Protein AF-A0A520I8Q5-F1 (afdb_monomer_lite)

Secondary structure (DSSP, 8-state):
---HHHHHHHH-S-HHHHHHHHHHHIIIIIIHHHHTS-TTSPPPS-----HHHHHHHHHHHHHHHHHHHHHHHHHHHHHH-

Sequence (81 aa):
RYPAAEKRRITAGTVTDWSRESWQVAHDVVYTSALGGDPCAPSPAKVTLDEATIERIVPVARLEVERGGLRLAKLLDQALG

Radius of gyration: 15.68 Å; chains: 1; bounding box: 41×19×41 Å

Structure (mmCIF, N/CA/C/O backbone):
data_AF-A0A520I8Q5-F1
#
_entry.id   AF-A0A520I8Q5-F1
#
loop_
_atom_site.group_PDB
_atom_site.id
_atom_site.type_symbol
_atom_site.label_atom_id
_atom_site.label_alt_id
_atom_site.label_comp_id
_atom_site.label_asym_id
_atom_site.label_entity_id
_atom_site.label_seq_id
_atom_site.pdbx_PDB_ins_code
_atom_site.Cartn_x
_atom_site.Cartn_y
_atom_site.Cartn_z
_atom_site.occupancy
_atom_site.B_iso_or_equiv
_atom_site.auth_seq_id
_atom_site.auth_comp_id
_atom_site.auth_asym_id
_atom_site.auth_atom_id
_atom_site.pdbx_PDB_model_num
ATOM 1 N N . ARG A 1 1 ? -18.971 5.972 2.220 1.00 78.56 1 ARG A N 1
ATOM 2 C CA . ARG A 1 1 ? -18.709 5.315 3.529 1.00 78.56 1 ARG A CA 1
ATOM 3 C C . ARG A 1 1 ? -18.430 3.844 3.252 1.00 78.56 1 ARG A C 1
ATOM 5 O O . ARG A 1 1 ? -19.228 3.252 2.541 1.00 78.56 1 ARG A O 1
ATOM 12 N N . TYR A 1 2 ? -17.330 3.285 3.758 1.00 87.75 2 TYR A N 1
ATOM 13 C CA . TYR A 1 2 ? -16.972 1.880 3.519 1.00 87.75 2 TYR A CA 1
ATOM 14 C C . TYR A 1 2 ? -17.948 0.915 4.216 1.00 87.75 2 TYR A C 1
ATOM 16 O O . TYR A 1 2 ? -18.365 1.205 5.347 1.00 87.75 2 TYR A O 1
ATOM 24 N N . PRO A 1 3 ? -18.308 -0.223 3.593 1.00 93.94 3 PRO A N 1
ATOM 25 C CA . PRO A 1 3 ? -19.048 -1.296 4.246 1.00 93.94 3 PRO A CA 1
ATOM 26 C C . PRO A 1 3 ? -18.364 -1.759 5.538 1.00 93.94 3 PRO A C 1
ATOM 28 O O . PRO A 1 3 ? -17.140 -1.856 5.621 1.00 93.94 3 PRO A O 1
ATOM 31 N N . ALA A 1 4 ? -19.153 -2.107 6.558 1.00 92.31 4 ALA A N 1
ATOM 32 C CA . ALA A 1 4 ? -18.607 -2.502 7.859 1.00 92.31 4 ALA A CA 1
ATOM 33 C C . ALA A 1 4 ? -17.701 -3.744 7.773 1.00 92.31 4 ALA A C 1
ATOM 35 O O . ALA A 1 4 ? -16.690 -3.821 8.467 1.00 9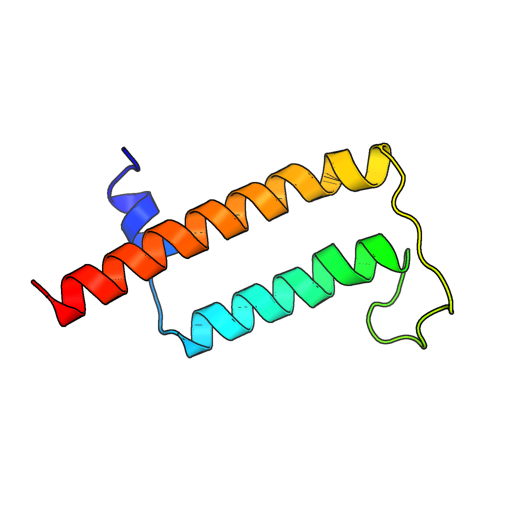2.31 4 ALA A O 1
ATOM 36 N N . ALA A 1 5 ? -18.044 -4.706 6.911 1.00 93.75 5 ALA A N 1
ATOM 37 C CA . ALA A 1 5 ? -17.227 -5.895 6.682 1.00 93.75 5 ALA A CA 1
ATOM 38 C C . ALA A 1 5 ? -15.867 -5.551 6.055 1.00 93.75 5 ALA A C 1
ATOM 40 O O . ALA A 1 5 ? -14.845 -6.081 6.483 1.00 93.75 5 ALA A O 1
ATOM 41 N N . GLU A 1 6 ? -15.846 -4.617 5.105 1.00 93.50 6 GLU A N 1
ATOM 42 C CA . GLU A 1 6 ? -14.622 -4.139 4.467 1.00 93.50 6 GLU A CA 1
ATOM 43 C C . GLU A 1 6 ? -13.729 -3.376 5.445 1.00 93.50 6 GLU A C 1
ATOM 45 O O . GLU A 1 6 ? -12.559 -3.728 5.596 1.00 93.50 6 GLU A O 1
ATOM 50 N N . LYS A 1 7 ? -14.294 -2.428 6.209 1.00 94.31 7 LYS A N 1
ATOM 51 C CA . LYS A 1 7 ? -13.548 -1.716 7.260 1.00 94.31 7 LYS A CA 1
ATOM 52 C C . LYS A 1 7 ? -12.933 -2.701 8.258 1.00 94.31 7 LYS A C 1
ATOM 54 O O . LYS A 1 7 ? -11.761 -2.561 8.606 1.00 94.31 7 LYS A O 1
ATOM 59 N N . ARG A 1 8 ? -13.685 -3.720 8.697 1.00 95.25 8 ARG A N 1
ATOM 60 C CA . ARG A 1 8 ? -13.170 -4.752 9.616 1.00 95.25 8 ARG A CA 1
ATOM 61 C C . ARG A 1 8 ? -12.027 -5.554 9.001 1.00 95.25 8 ARG A C 1
ATOM 63 O O . ARG A 1 8 ? -11.032 -5.769 9.677 1.00 95.25 8 ARG A O 1
ATOM 70 N N . ARG A 1 9 ? -12.146 -5.957 7.734 1.00 96.06 9 ARG A N 1
ATOM 71 C CA . ARG A 1 9 ? -11.100 -6.703 7.022 1.00 96.06 9 ARG A CA 1
ATOM 72 C C . ARG A 1 9 ? -9.814 -5.884 6.891 1.00 96.06 9 ARG A C 1
ATOM 74 O O . ARG A 1 9 ? -8.747 -6.380 7.220 1.00 96.06 9 ARG A O 1
ATOM 81 N N . ILE A 1 10 ? -9.916 -4.633 6.446 1.00 96.56 10 ILE A N 1
ATOM 82 C CA . ILE A 1 10 ? -8.758 -3.758 6.193 1.00 96.56 10 ILE A CA 1
ATOM 83 C C . ILE A 1 10 ? -8.014 -3.390 7.485 1.00 96.56 10 ILE A C 1
ATOM 85 O O . ILE A 1 10 ? -6.784 -3.306 7.506 1.00 96.56 10 ILE A O 1
ATOM 89 N N . THR A 1 11 ? -8.760 -3.171 8.567 1.00 97.38 11 THR A N 1
ATOM 90 C CA . THR A 1 11 ? -8.209 -2.745 9.863 1.00 97.38 11 THR A CA 1
ATOM 91 C C . THR A 1 11 ? -7.891 -3.905 10.813 1.00 97.38 11 THR A C 1
ATOM 93 O O . THR A 1 11 ? -7.459 -3.669 11.947 1.00 97.38 11 THR A O 1
ATOM 96 N N . ALA A 1 12 ? -8.097 -5.154 10.383 1.00 97.00 12 ALA A N 1
ATOM 97 C CA . ALA A 1 12 ? -7.706 -6.342 11.135 1.00 97.00 12 ALA A CA 1
ATOM 98 C C . ALA A 1 12 ? -6.182 -6.405 11.315 1.00 97.00 12 ALA A C 1
ATOM 100 O O . ALA A 1 12 ? -5.434 -5.879 10.495 1.00 97.00 12 ALA A O 1
ATOM 101 N N . GLY A 1 13 ? -5.729 -7.057 12.385 1.00 96.38 13 GLY A N 1
ATOM 102 C CA . GLY A 1 13 ? -4.308 -7.179 12.709 1.00 96.38 13 GLY A CA 1
ATOM 103 C C . GLY A 1 13 ? -3.728 -5.978 13.460 1.00 96.38 13 GLY A C 1
ATOM 104 O O . GLY A 1 13 ? -4.443 -5.084 13.940 1.00 96.38 13 GLY A O 1
ATOM 105 N N . THR A 1 14 ? -2.410 -6.020 13.591 1.00 96.88 14 THR A N 1
ATOM 106 C CA . THR A 1 14 ? -1.558 -5.075 14.313 1.00 96.88 14 THR A CA 1
ATOM 107 C C . THR A 1 14 ? -0.763 -4.198 13.349 1.00 96.88 14 THR A C 1
ATOM 109 O O . THR A 1 14 ? -0.678 -4.483 12.157 1.00 96.88 14 THR A O 1
ATOM 112 N N . VAL A 1 15 ? -0.114 -3.155 13.875 1.00 97.06 15 VAL A N 1
ATOM 113 C CA . VAL A 1 15 ? 0.825 -2.336 13.091 1.00 97.06 15 VAL A CA 1
ATOM 114 C C . VAL A 1 15 ? 1.915 -3.201 12.453 1.00 97.06 15 VAL A C 1
ATOM 116 O O . VAL A 1 15 ? 2.216 -3.008 11.283 1.00 97.06 15 VAL A O 1
ATOM 119 N N . THR A 1 16 ? 2.441 -4.203 13.165 1.00 98.25 16 THR A N 1
ATOM 120 C CA . THR A 1 16 ? 3.446 -5.136 12.631 1.00 98.25 16 THR A CA 1
ATOM 121 C C . THR A 1 16 ? 2.917 -5.944 11.446 1.00 98.25 16 THR A C 1
ATOM 123 O O . THR A 1 16 ? 3.636 -6.132 10.464 1.00 98.25 16 THR A O 1
ATOM 126 N N . ASP A 1 17 ? 1.661 -6.395 11.504 1.00 98.31 17 ASP A N 1
ATOM 127 C CA . ASP A 1 17 ? 1.029 -7.117 10.392 1.00 98.31 17 ASP A CA 1
ATOM 128 C C . ASP A 1 17 ? 0.877 -6.205 9.172 1.00 98.31 17 ASP A C 1
ATOM 130 O O . ASP A 1 17 ? 1.188 -6.599 8.050 1.00 98.31 17 ASP A O 1
ATOM 134 N N . TRP A 1 18 ? 0.467 -4.955 9.397 1.00 98.31 18 TRP A N 1
ATOM 135 C CA . TRP A 1 18 ? 0.336 -3.954 8.339 1.00 98.31 18 TRP A CA 1
ATOM 136 C C . TRP A 1 18 ? 1.685 -3.589 7.727 1.00 98.31 18 TRP A C 1
ATOM 138 O O . TRP A 1 18 ? 1.782 -3.458 6.512 1.00 98.31 18 TRP A O 1
ATOM 148 N N . SER A 1 19 ? 2.740 -3.473 8.537 1.00 97.75 19 SER A N 1
ATOM 149 C CA . SER A 1 19 ? 4.100 -3.247 8.043 1.00 97.75 19 SER A CA 1
ATOM 150 C C . SER A 1 19 ? 4.581 -4.403 7.170 1.00 97.75 19 SER A C 1
ATOM 152 O O . SER A 1 19 ? 5.210 -4.163 6.142 1.00 97.75 19 SER A O 1
ATOM 154 N N . ARG A 1 20 ? 4.263 -5.651 7.540 1.00 98.44 20 ARG A N 1
ATOM 155 C CA . ARG A 1 20 ? 4.584 -6.828 6.722 1.00 98.44 20 ARG A CA 1
ATOM 156 C C . ARG A 1 20 ? 3.819 -6.824 5.401 1.00 98.44 20 ARG A C 1
ATOM 158 O O . ARG A 1 20 ? 4.410 -7.117 4.369 1.00 98.44 20 ARG A O 1
ATOM 165 N N . GLU A 1 21 ? 2.540 -6.457 5.423 1.00 98.06 21 GLU A N 1
ATOM 166 C CA . GLU A 1 21 ? 1.728 -6.327 4.210 1.00 98.06 21 GLU A CA 1
ATOM 167 C C . GLU A 1 21 ? 2.274 -5.238 3.277 1.00 98.06 21 GLU A C 1
ATOM 169 O O . GLU A 1 21 ? 2.468 -5.497 2.092 1.00 98.06 21 GLU A O 1
ATOM 174 N N . SER A 1 22 ? 2.598 -4.050 3.797 1.00 97.75 22 SER A N 1
ATOM 175 C CA . SER A 1 22 ? 3.182 -2.977 2.985 1.00 97.75 22 SER A CA 1
ATOM 176 C C . SER A 1 22 ? 4.576 -3.337 2.464 1.00 97.75 22 SER A C 1
ATOM 178 O O . SER A 1 22 ? 4.897 -3.000 1.326 1.00 97.75 22 SER A O 1
ATOM 180 N N . TRP A 1 23 ? 5.391 -4.065 3.240 1.00 97.75 23 TRP A N 1
ATOM 181 C CA . TRP A 1 23 ? 6.660 -4.609 2.744 1.00 97.75 23 TRP A CA 1
ATOM 182 C C . TRP A 1 23 ? 6.436 -5.571 1.578 1.00 97.75 23 TRP A C 1
ATOM 184 O O . TRP A 1 23 ? 7.129 -5.479 0.568 1.00 97.75 23 TRP A O 1
ATOM 194 N N . GLN A 1 24 ? 5.442 -6.453 1.684 1.00 98.12 24 GLN A N 1
ATOM 195 C CA . GLN A 1 24 ? 5.145 -7.415 0.632 1.00 98.12 24 GLN A CA 1
ATOM 196 C C . GLN A 1 24 ? 4.633 -6.732 -0.642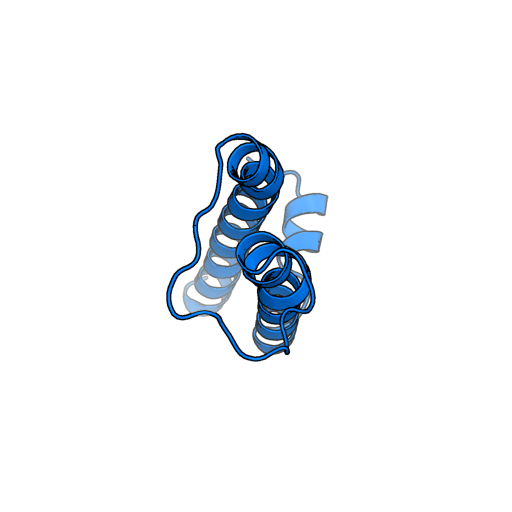 1.00 98.12 24 GLN A C 1
ATOM 198 O O . GLN A 1 24 ? 5.083 -7.065 -1.731 1.0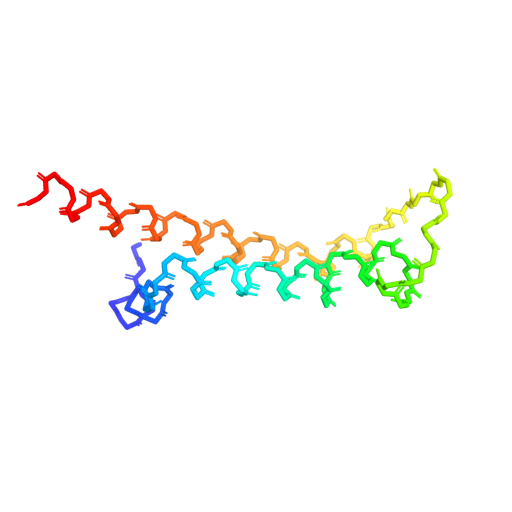0 98.12 24 GLN A O 1
ATOM 203 N N . VAL A 1 25 ? 3.784 -5.705 -0.524 1.00 98.12 25 VAL A N 1
ATOM 204 C CA . VAL A 1 25 ? 3.373 -4.875 -1.671 1.00 98.12 25 VAL A CA 1
ATOM 205 C C . VAL A 1 25 ? 4.572 -4.151 -2.291 1.00 98.12 25 VAL A C 1
ATOM 207 O O . VAL A 1 25 ? 4.695 -4.092 -3.516 1.00 98.12 25 VAL A O 1
ATOM 210 N N . ALA A 1 26 ? 5.478 -3.618 -1.470 1.00 97.19 26 ALA A N 1
ATOM 211 C CA . ALA A 1 26 ? 6.687 -2.974 -1.968 1.00 97.19 26 ALA A CA 1
ATOM 212 C C . ALA A 1 26 ? 7.568 -3.962 -2.747 1.00 97.19 26 ALA A C 1
ATOM 214 O O . ALA A 1 26 ? 7.996 -3.646 -3.855 1.00 97.19 26 ALA A O 1
ATOM 215 N N . HIS A 1 27 ? 7.794 -5.155 -2.198 1.00 97.06 27 HIS A N 1
ATOM 216 C CA . HIS A 1 27 ? 8.570 -6.213 -2.836 1.00 97.06 27 HIS A CA 1
ATOM 217 C C . HIS A 1 27 ? 7.912 -6.686 -4.140 1.00 97.06 27 HIS A C 1
ATOM 219 O O . HIS A 1 27 ? 8.500 -6.522 -5.204 1.00 97.06 27 HIS A O 1
ATOM 225 N N . ASP A 1 28 ? 6.679 -7.197 -4.060 1.00 97.06 28 ASP A N 1
ATOM 226 C CA . ASP A 1 28 ? 6.008 -7.931 -5.142 1.00 97.06 28 ASP A CA 1
ATOM 227 C C . ASP A 1 28 ? 5.460 -7.023 -6.252 1.00 97.06 28 ASP A C 1
ATOM 229 O O . ASP A 1 28 ? 5.274 -7.463 -7.388 1.00 97.06 28 ASP A O 1
ATOM 233 N N . VAL A 1 29 ? 5.146 -5.761 -5.937 1.00 96.81 29 VAL A N 1
ATOM 234 C CA . VAL A 1 29 ? 4.522 -4.834 -6.893 1.00 96.81 29 VAL A CA 1
ATOM 235 C C . VAL A 1 29 ? 5.449 -3.681 -7.225 1.00 96.81 29 VAL A C 1
ATOM 237 O O . VAL A 1 29 ? 5.735 -3.467 -8.402 1.00 96.81 29 VAL A O 1
ATOM 240 N N . VAL A 1 30 ? 5.902 -2.921 -6.225 1.00 95.69 30 VAL A N 1
ATOM 241 C CA . VAL A 1 30 ? 6.606 -1.652 -6.471 1.00 95.69 30 VAL A CA 1
ATOM 242 C C . VAL A 1 30 ? 7.980 -1.905 -7.085 1.00 95.69 30 VAL A C 1
ATOM 244 O O . VAL A 1 30 ? 8.240 -1.465 -8.206 1.00 95.69 30 VAL A O 1
ATOM 247 N N . TYR A 1 31 ? 8.845 -2.641 -6.388 1.00 95.19 31 TYR A N 1
ATOM 248 C CA . TYR A 1 31 ? 10.205 -2.901 -6.850 1.00 95.19 31 TYR A CA 1
ATOM 249 C C . TYR A 1 31 ? 10.232 -3.875 -8.024 1.00 95.19 31 TYR A C 1
ATOM 251 O O . TYR A 1 31 ? 10.939 -3.608 -8.992 1.00 95.19 31 TYR A O 1
ATOM 259 N N . THR A 1 32 ? 9.400 -4.920 -8.026 1.00 95.94 32 THR A N 1
ATOM 260 C CA . THR A 1 32 ? 9.270 -5.805 -9.194 1.00 95.94 32 THR A CA 1
ATOM 261 C C . THR A 1 32 ? 8.872 -5.039 -10.458 1.00 95.94 32 THR A C 1
ATOM 263 O O . THR A 1 32 ? 9.467 -5.251 -11.514 1.00 95.94 32 THR A O 1
ATOM 266 N N . SER A 1 33 ? 7.913 -4.108 -10.373 1.00 95.06 33 SER A N 1
ATOM 267 C CA . SER A 1 33 ? 7.499 -3.321 -11.544 1.00 95.06 33 SER A CA 1
ATOM 268 C C . SER A 1 33 ? 8.553 -2.299 -11.965 1.00 95.06 33 SER A C 1
ATOM 270 O O . SER A 1 33 ? 8.752 -2.099 -13.157 1.00 95.06 33 SER A O 1
ATOM 272 N N . ALA A 1 34 ? 9.241 -1.666 -11.010 1.00 93.88 34 ALA A N 1
ATOM 273 C CA . ALA A 1 34 ? 10.267 -0.667 -11.305 1.00 93.88 34 ALA A CA 1
ATOM 274 C C . ALA A 1 34 ? 11.557 -1.265 -11.878 1.00 93.88 34 ALA A C 1
ATOM 276 O O . ALA A 1 34 ? 12.208 -0.632 -12.708 1.00 93.88 34 ALA A O 1
ATOM 277 N N . LEU A 1 35 ? 11.931 -2.466 -11.431 1.00 94.38 35 LEU A N 1
ATOM 278 C CA . LEU A 1 35 ? 13.139 -3.161 -11.878 1.00 94.38 35 LEU A CA 1
ATOM 279 C C . LEU A 1 35 ? 12.892 -4.076 -13.083 1.00 94.38 35 LEU A C 1
ATOM 281 O O . LEU A 1 35 ? 13.851 -4.532 -13.700 1.00 94.38 35 LEU A O 1
ATOM 285 N N . GLY A 1 36 ? 11.628 -4.341 -13.430 1.00 89.44 36 GLY A N 1
ATOM 286 C CA . GLY A 1 36 ? 11.266 -5.228 -14.538 1.00 89.44 36 GLY A CA 1
ATOM 287 C C . GLY A 1 36 ? 11.674 -6.687 -14.304 1.00 89.44 36 GLY A C 1
ATOM 288 O O . GLY A 1 36 ? 11.904 -7.419 -15.265 1.00 89.44 36 GLY A O 1
ATOM 289 N N . GLY A 1 37 ? 11.808 -7.109 -13.044 1.00 85.62 37 GLY A N 1
ATOM 290 C CA . GLY A 1 37 ? 12.373 -8.408 -12.691 1.00 85.62 37 GLY A CA 1
ATOM 291 C C . GLY A 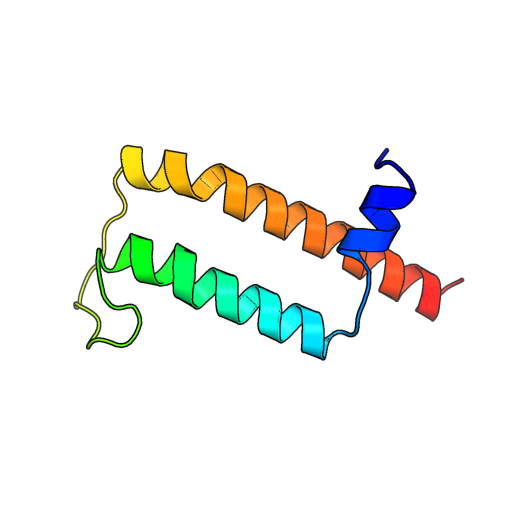1 37 ? 12.509 -8.617 -11.185 1.00 85.62 37 GLY A C 1
ATOM 292 O O . GLY A 1 37 ? 11.648 -8.196 -10.412 1.00 85.62 37 GLY A O 1
ATOM 293 N N . ASP A 1 38 ? 13.583 -9.294 -10.779 1.00 92.12 38 ASP A N 1
ATOM 294 C CA . ASP A 1 38 ? 13.856 -9.626 -9.379 1.00 92.12 38 ASP A CA 1
ATOM 295 C C . ASP A 1 38 ? 14.023 -8.351 -8.520 1.00 92.12 38 ASP A C 1
ATOM 297 O O . ASP A 1 38 ? 14.977 -7.595 -8.735 1.00 92.12 38 ASP A O 1
ATOM 301 N N . PRO A 1 39 ? 13.134 -8.102 -7.536 1.00 93.25 39 PRO A N 1
ATOM 302 C CA . PRO A 1 39 ? 13.217 -6.942 -6.650 1.00 93.25 39 PRO A CA 1
ATOM 303 C C . PRO A 1 39 ? 14.444 -6.962 -5.720 1.00 93.25 39 PRO A C 1
ATOM 305 O 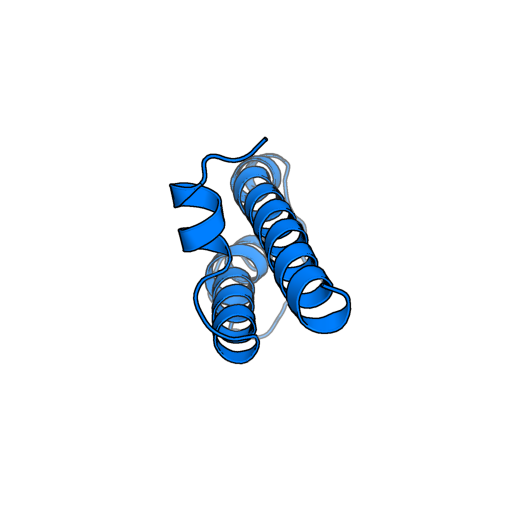O . PRO A 1 39 ? 14.766 -5.934 -5.126 1.00 93.25 39 PRO A O 1
ATOM 308 N N . CYS A 1 40 ? 15.120 -8.108 -5.577 1.00 93.00 40 CYS A N 1
ATOM 309 C CA . CYS A 1 40 ? 16.302 -8.290 -4.729 1.00 93.00 40 CYS A CA 1
ATOM 310 C C . CYS A 1 40 ? 17.626 -8.280 -5.511 1.00 93.00 40 CYS A C 1
ATOM 312 O O . CYS A 1 40 ? 18.699 -8.364 -4.906 1.00 93.00 40 CYS A O 1
ATOM 314 N N . ALA A 1 41 ? 17.575 -8.165 -6.839 1.00 90.94 41 ALA A N 1
ATOM 315 C CA . ALA A 1 41 ? 18.767 -8.025 -7.660 1.00 90.94 41 ALA A CA 1
ATOM 316 C C . ALA A 1 41 ? 19.419 -6.637 -7.473 1.00 90.94 41 ALA A C 1
ATOM 318 O O . ALA A 1 41 ? 18.761 -5.684 -7.040 1.00 90.94 41 ALA A O 1
ATOM 319 N N . PRO A 1 42 ? 20.714 -6.479 -7.818 1.00 92.62 42 PRO A N 1
ATOM 320 C CA . PRO A 1 42 ? 21.365 -5.174 -7.806 1.00 92.62 42 PRO A CA 1
ATOM 321 C C . PRO A 1 42 ? 20.568 -4.137 -8.604 1.00 92.62 42 PRO A C 1
ATOM 323 O O . PRO A 1 42 ? 20.247 -4.347 -9.775 1.00 92.62 42 PRO A O 1
ATOM 326 N N . SER A 1 43 ? 20.251 -3.007 -7.972 1.00 90.19 43 SER A N 1
ATOM 327 C CA . SER A 1 43 ? 19.449 -1.967 -8.613 1.00 90.19 43 SER A CA 1
ATOM 328 C C . SER A 1 43 ? 20.248 -1.231 -9.698 1.00 90.19 43 SER A C 1
ATOM 330 O O . SER A 1 43 ? 21.410 -0.878 -9.473 1.00 90.19 43 SER A O 1
ATOM 332 N N . PRO A 1 44 ? 19.643 -0.944 -10.864 1.00 91.00 44 PRO A N 1
ATOM 333 C CA . PRO A 1 44 ? 20.267 -0.112 -11.878 1.00 91.00 44 PRO A CA 1
ATOM 334 C C . PRO A 1 44 ? 20.376 1.335 -11.380 1.00 91.00 44 PRO A C 1
ATOM 336 O O . PRO A 1 44 ? 19.590 1.788 -10.549 1.00 91.00 44 PRO A O 1
ATOM 339 N N . ALA A 1 45 ? 21.314 2.099 -11.944 1.00 93.81 45 ALA A N 1
ATOM 340 C CA . ALA A 1 45 ? 21.509 3.506 -11.580 1.00 93.81 45 ALA A CA 1
ATOM 341 C C . ALA A 1 45 ? 20.279 4.390 -11.872 1.00 93.81 45 ALA A C 1
ATOM 343 O O . ALA A 1 45 ? 20.118 5.452 -11.272 1.00 93.81 45 ALA A O 1
ATOM 344 N N . LYS A 1 46 ? 19.417 3.965 -12.804 1.00 93.12 46 LYS A N 1
ATOM 345 C CA . LYS A 1 46 ? 18.171 4.644 -13.157 1.00 93.12 46 LYS A CA 1
ATOM 346 C C . LYS A 1 46 ? 17.095 3.619 -13.498 1.00 93.12 46 LYS A C 1
ATOM 348 O O . LYS A 1 46 ? 17.351 2.676 -14.241 1.00 93.12 46 LYS A O 1
ATOM 353 N N . VAL A 1 47 ? 15.888 3.872 -13.007 1.00 93.12 47 VAL A N 1
ATOM 354 C CA . VAL A 1 47 ? 14.656 3.173 -13.388 1.00 93.12 47 VAL A CA 1
ATOM 355 C C . VAL A 1 47 ? 13.711 4.152 -14.074 1.00 93.12 47 VAL A C 1
ATOM 357 O O . VAL A 1 47 ? 13.813 5.369 -13.899 1.00 93.12 47 VAL A O 1
ATOM 360 N N . THR A 1 48 ? 12.805 3.651 -14.902 1.00 93.81 48 THR A N 1
ATOM 361 C CA . THR A 1 48 ? 11.759 4.458 -15.538 1.00 93.81 48 THR A CA 1
ATOM 362 C C . THR A 1 48 ? 10.501 3.613 -15.612 1.00 93.81 48 THR A C 1
ATOM 364 O O . THR A 1 48 ? 10.563 2.465 -16.036 1.00 93.81 48 THR A O 1
ATOM 367 N N . LEU A 1 49 ? 9.383 4.179 -15.164 1.00 95.62 49 LEU A N 1
ATOM 368 C CA . LEU A 1 49 ? 8.069 3.564 -15.293 1.00 95.62 49 LEU A CA 1
ATOM 369 C C . LEU A 1 49 ? 7.410 4.141 -16.540 1.00 95.62 49 LEU A C 1
ATOM 371 O O . LEU A 1 49 ? 7.322 5.361 -16.673 1.00 95.62 49 LEU A O 1
ATOM 375 N N . ASP A 1 50 ? 6.982 3.274 -17.448 1.00 95.69 50 ASP A N 1
ATOM 376 C CA . ASP A 1 50 ? 6.144 3.674 -18.571 1.00 95.69 50 ASP A CA 1
ATOM 377 C C . ASP A 1 50 ? 4.667 3.755 -18.155 1.00 95.69 50 ASP A C 1
ATOM 379 O O . ASP A 1 50 ? 4.266 3.255 -17.100 1.00 95.69 50 ASP A O 1
ATOM 383 N N . GLU A 1 51 ? 3.847 4.391 -18.992 1.00 98.12 51 GLU A N 1
ATOM 384 C CA . GLU A 1 51 ? 2.414 4.560 -18.723 1.00 98.12 51 GLU A CA 1
ATOM 385 C C . GLU A 1 51 ? 1.705 3.216 -18.523 1.00 98.12 51 GLU A C 1
ATOM 387 O O . GLU A 1 51 ? 0.909 3.072 -17.600 1.00 98.12 51 GLU A O 1
ATOM 392 N N . ALA A 1 52 ? 2.059 2.188 -19.300 1.00 96.94 52 ALA A N 1
ATOM 393 C CA . ALA A 1 52 ? 1.477 0.854 -19.156 1.00 96.94 52 ALA A CA 1
ATOM 394 C C . ALA A 1 52 ? 1.769 0.232 -17.775 1.00 96.94 52 ALA A C 1
ATOM 396 O O . ALA A 1 52 ? 0.916 -0.428 -17.172 1.00 96.94 52 ALA A O 1
ATOM 397 N N . THR A 1 53 ? 2.973 0.442 -17.241 1.00 96.44 53 THR A N 1
ATOM 398 C CA . THR A 1 53 ? 3.336 0.008 -15.891 1.00 96.44 53 THR A CA 1
ATOM 399 C C . THR A 1 53 ? 2.625 0.839 -14.836 1.00 96.44 53 THR A C 1
ATOM 401 O O . THR A 1 53 ? 2.114 0.270 -13.871 1.00 96.44 53 THR A O 1
ATOM 404 N N . ILE A 1 54 ? 2.538 2.157 -15.025 1.00 97.44 54 ILE A N 1
ATOM 405 C CA . ILE A 1 54 ? 1.820 3.062 -14.122 1.00 97.44 54 ILE A CA 1
ATOM 406 C C . ILE A 1 54 ? 0.344 2.658 -14.025 1.00 97.44 54 ILE A C 1
ATOM 408 O O . ILE A 1 54 ? -0.155 2.435 -12.921 1.00 97.44 54 ILE A O 1
ATOM 412 N N . GLU A 1 55 ? -0.342 2.479 -15.153 1.00 98.19 55 GLU A N 1
ATOM 413 C CA . GLU A 1 55 ? -1.746 2.059 -15.208 1.00 98.19 55 GLU A CA 1
ATOM 414 C C . GLU A 1 55 ? -1.987 0.753 -14.443 1.00 98.19 55 GLU A C 1
ATOM 416 O O . GLU A 1 55 ? -2.965 0.636 -13.699 1.00 98.19 55 GLU A O 1
ATOM 421 N N . ARG A 1 56 ? -1.060 -0.207 -14.551 1.00 96.75 56 ARG A N 1
ATOM 422 C CA . ARG A 1 56 ? -1.111 -1.471 -13.803 1.00 96.75 56 ARG A CA 1
ATOM 423 C C . ARG A 1 56 ? -0.987 -1.294 -12.290 1.00 96.75 56 ARG A C 1
ATOM 425 O O . ARG A 1 56 ? -1.647 -2.025 -11.552 1.00 96.75 56 ARG A O 1
ATOM 432 N N . ILE A 1 57 ? -0.141 -0.380 -11.812 1.00 97.19 57 ILE A N 1
ATOM 433 C CA . ILE A 1 57 ? 0.143 -0.234 -10.371 1.00 97.19 57 ILE A CA 1
ATOM 434 C C . ILE A 1 57 ? -0.753 0.795 -9.669 1.00 97.19 57 ILE A C 1
ATOM 436 O O . ILE A 1 57 ? -0.904 0.736 -8.448 1.00 97.19 57 ILE A O 1
ATOM 440 N N . VAL A 1 58 ? -1.403 1.705 -10.405 1.00 98.12 58 VAL A N 1
ATOM 441 C CA . VAL A 1 58 ? -2.334 2.708 -9.849 1.00 98.12 58 VAL A CA 1
ATOM 442 C C . VAL A 1 58 ? -3.425 2.091 -8.955 1.00 98.12 58 VAL A C 1
ATOM 444 O O . VAL A 1 58 ? -3.654 2.626 -7.866 1.00 98.12 58 VAL A O 1
ATOM 447 N N . PRO A 1 59 ? -4.096 0.980 -9.326 1.00 98.12 59 PRO A N 1
ATOM 448 C CA . PRO A 1 59 ? -5.082 0.342 -8.454 1.00 98.12 59 PRO A CA 1
ATOM 449 C C . PRO A 1 59 ? -4.498 -0.122 -7.114 1.00 98.12 59 PRO A C 1
ATOM 451 O O . PRO A 1 59 ? -5.149 0.027 -6.081 1.00 98.12 59 PRO A O 1
ATOM 454 N N . VAL A 1 60 ? -3.260 -0.625 -7.113 1.00 98.06 60 VAL A N 1
ATOM 455 C CA . VAL A 1 60 ? -2.566 -1.057 -5.890 1.00 98.06 60 VAL A CA 1
ATOM 456 C C . VAL A 1 60 ? -2.256 0.145 -5.001 1.00 98.06 60 VAL A C 1
ATOM 458 O O . VAL A 1 60 ? -2.551 0.117 -3.810 1.00 98.06 60 VAL A O 1
ATOM 461 N N . ALA A 1 61 ? -1.752 1.238 -5.580 1.00 97.38 61 ALA A N 1
ATOM 462 C CA . ALA A 1 61 ? -1.491 2.469 -4.835 1.00 97.38 61 ALA A CA 1
ATOM 463 C C . ALA A 1 61 ? -2.768 3.040 -4.190 1.00 97.38 61 ALA A C 1
ATOM 465 O O . ALA A 1 61 ? -2.753 3.447 -3.029 1.00 97.38 61 ALA A O 1
ATOM 466 N N . ARG A 1 62 ? -3.899 3.024 -4.910 1.00 97.81 62 ARG A N 1
ATOM 467 C CA . ARG A 1 62 ? -5.202 3.448 -4.368 1.00 97.81 62 ARG A CA 1
ATOM 468 C C . ARG A 1 62 ? -5.639 2.588 -3.181 1.00 97.81 62 ARG A C 1
ATOM 470 O O . ARG A 1 62 ? -6.118 3.135 -2.189 1.00 97.81 62 ARG A O 1
ATOM 477 N N . LEU A 1 63 ? -5.436 1.273 -3.260 1.00 96.81 63 LEU A N 1
ATOM 478 C CA . LEU A 1 63 ? -5.741 0.359 -2.161 1.00 96.81 63 LEU A CA 1
ATOM 479 C C . LEU A 1 63 ? -4.871 0.631 -0.923 1.00 96.81 63 LEU A C 1
ATOM 481 O O . LEU A 1 63 ? -5.382 0.604 0.195 1.00 96.81 63 LEU A O 1
ATOM 485 N N . GLU A 1 64 ? -3.583 0.939 -1.094 1.00 98.00 64 GLU A N 1
ATOM 486 C CA . GLU A 1 64 ? -2.712 1.303 0.034 1.00 98.00 64 GLU A CA 1
ATOM 487 C C . GLU A 1 64 ? -3.163 2.604 0.718 1.00 98.00 64 GLU A C 1
ATOM 489 O O . GLU A 1 64 ? -3.156 2.689 1.948 1.00 98.00 64 GLU A O 1
ATOM 494 N N . VAL A 1 65 ? -3.638 3.595 -0.048 1.00 97.62 65 VAL A N 1
ATOM 495 C CA . VAL A 1 65 ? -4.221 4.830 0.511 1.00 97.62 65 VAL A CA 1
ATOM 496 C C . VAL A 1 65 ? -5.475 4.526 1.333 1.00 97.62 65 VAL A C 1
ATOM 498 O O . VAL A 1 65 ? -5.625 5.030 2.449 1.00 97.62 65 VAL A O 1
ATOM 501 N N . GLU A 1 66 ? -6.362 3.674 0.817 1.00 96.56 66 GLU A N 1
ATOM 502 C CA . GLU A 1 66 ? -7.557 3.237 1.541 1.00 96.56 66 GLU A CA 1
ATOM 503 C C . GLU A 1 66 ? -7.196 2.513 2.847 1.00 96.56 66 GLU A C 1
ATOM 505 O O . GLU A 1 66 ? -7.718 2.850 3.917 1.00 96.56 66 GLU A O 1
ATOM 510 N N . ARG A 1 67 ? -6.259 1.558 2.776 1.00 97.94 67 ARG A N 1
ATOM 511 C CA . ARG A 1 67 ? -5.738 0.829 3.939 1.00 97.94 67 ARG A CA 1
ATOM 512 C C . ARG A 1 67 ? -5.185 1.786 4.986 1.00 97.94 67 ARG A C 1
ATOM 514 O O . ARG A 1 67 ? -5.574 1.694 6.151 1.00 97.94 67 ARG A O 1
ATOM 521 N N . GLY A 1 68 ? -4.328 2.720 4.575 1.00 97.44 68 GLY A N 1
ATOM 522 C CA . GLY A 1 68 ? -3.728 3.720 5.455 1.00 97.44 68 GLY A CA 1
ATOM 523 C C . GLY A 1 68 ? -4.774 4.574 6.167 1.00 97.44 68 GLY A C 1
ATOM 524 O O . GLY A 1 68 ? -4.757 4.674 7.394 1.00 97.44 68 GLY A O 1
ATOM 525 N N . GLY A 1 69 ? -5.739 5.123 5.423 1.00 97.12 69 GLY A N 1
ATOM 526 C CA . GLY A 1 69 ? -6.798 5.959 5.992 1.00 97.12 69 GLY A CA 1
ATOM 527 C C . GLY A 1 69 ? -7.671 5.218 7.008 1.00 97.12 69 GLY A C 1
ATOM 528 O O . GLY A 1 69 ? -7.948 5.731 8.093 1.00 97.12 69 GLY A O 1
ATOM 529 N N . LEU A 1 70 ? -8.075 3.983 6.697 1.00 97.44 70 LEU A N 1
ATOM 530 C CA . LEU A 1 70 ? -8.909 3.180 7.594 1.00 97.44 70 LEU A CA 1
ATOM 531 C C . LEU A 1 70 ? -8.159 2.716 8.849 1.00 97.44 70 LEU A C 1
ATOM 533 O O . LEU A 1 70 ? -8.745 2.683 9.935 1.00 97.44 70 LEU A O 1
ATOM 537 N N . ARG A 1 71 ? -6.872 2.377 8.723 1.00 98.25 71 ARG A N 1
ATOM 538 C CA . ARG A 1 71 ? -6.014 1.985 9.854 1.00 98.25 71 ARG A CA 1
ATOM 539 C C . ARG A 1 71 ? -5.721 3.159 10.773 1.00 98.25 71 ARG A C 1
ATOM 541 O O . ARG A 1 71 ? -5.829 3.004 11.985 1.00 98.25 71 ARG A O 1
ATOM 548 N N . LEU A 1 72 ? -5.442 4.334 10.209 1.00 97.38 72 LEU A N 1
ATOM 549 C CA . LEU A 1 72 ? -5.288 5.561 10.984 1.00 97.38 72 LEU A CA 1
ATOM 550 C C . LEU A 1 72 ? -6.567 5.881 11.762 1.00 97.38 72 LEU A C 1
ATOM 552 O O . LEU A 1 72 ? -6.493 6.129 12.959 1.00 97.38 72 LEU A O 1
ATOM 556 N N . ALA A 1 73 ? -7.735 5.799 11.118 1.00 95.81 73 ALA A N 1
ATOM 557 C CA . ALA A 1 73 ? -9.010 6.008 11.801 1.00 95.81 73 ALA A CA 1
ATOM 558 C C . ALA A 1 73 ? -9.190 5.052 12.995 1.00 95.81 73 ALA A C 1
ATOM 560 O O . ALA A 1 73 ? -9.568 5.502 14.067 1.00 95.81 73 ALA A O 1
ATOM 561 N N . LYS A 1 74 ? -8.844 3.760 12.854 1.00 95.44 74 LYS A N 1
ATOM 562 C CA . LYS A 1 74 ? -8.855 2.803 13.979 1.00 95.44 74 LYS A CA 1
ATOM 563 C C . LYS A 1 74 ? -7.939 3.251 15.122 1.00 95.44 74 LYS A C 1
ATOM 565 O O . LYS A 1 74 ? -8.348 3.177 16.273 1.00 95.44 74 LYS A O 1
ATOM 570 N N . LEU A 1 75 ? -6.712 3.674 14.820 1.00 97.12 75 LEU A N 1
ATOM 571 C CA . LEU A 1 75 ? -5.756 4.100 15.847 1.00 97.12 75 LEU A CA 1
ATOM 572 C C . LEU A 1 75 ? -6.233 5.363 16.578 1.00 97.12 75 LEU A C 1
ATOM 574 O O . LEU A 1 75 ? -6.096 5.450 17.794 1.00 97.12 75 LEU A O 1
ATOM 578 N N . LEU A 1 76 ? -6.823 6.314 15.850 1.00 97.69 76 LEU A N 1
ATOM 579 C CA . LEU A 1 76 ? -7.422 7.514 16.436 1.00 97.69 76 LEU A CA 1
ATOM 580 C C . LEU A 1 76 ? -8.629 7.167 17.316 1.00 97.69 76 LEU A C 1
ATOM 582 O O . LEU A 1 76 ? -8.693 7.648 18.443 1.00 97.69 76 LEU A O 1
ATOM 586 N N . ASP A 1 77 ? -9.524 6.289 16.846 1.00 95.56 77 ASP A N 1
ATOM 587 C CA . ASP A 1 77 ? -10.670 5.798 17.625 1.00 95.56 77 ASP A CA 1
ATOM 588 C C . ASP A 1 77 ? -10.201 5.130 18.936 1.00 95.56 77 ASP A C 1
ATOM 590 O O . ASP A 1 77 ? -10.828 5.302 19.97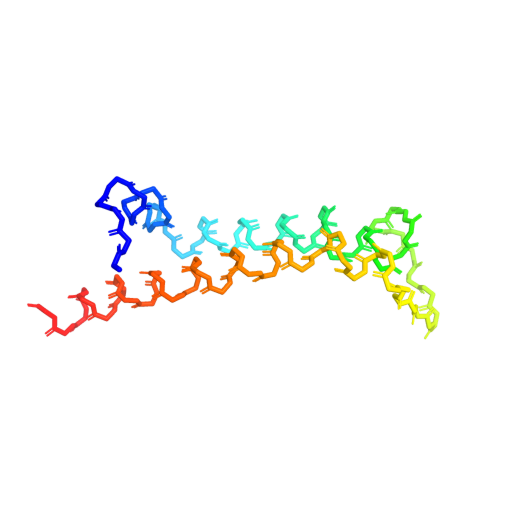0 1.00 95.56 77 ASP A O 1
ATOM 594 N N . GLN A 1 78 ? -9.081 4.395 18.918 1.00 94.75 78 GLN A N 1
ATOM 595 C CA . GLN A 1 78 ? -8.511 3.749 20.111 1.00 94.75 78 GLN A CA 1
ATOM 596 C C . GLN A 1 78 ? -7.835 4.719 21.088 1.00 94.75 78 GLN A C 1
ATOM 598 O O . GLN A 1 78 ? -7.731 4.408 22.271 1.00 94.75 78 GLN A O 1
ATOM 603 N N . ALA A 1 79 ? -7.301 5.835 20.592 1.00 97.50 79 ALA A N 1
ATOM 604 C CA . ALA A 1 79 ? -6.554 6.791 21.404 1.00 97.50 79 ALA A CA 1
ATOM 605 C C . ALA A 1 79 ? -7.439 7.897 21.994 1.00 97.50 79 ALA A C 1
ATOM 607 O O . ALA A 1 79 ? -7.107 8.443 23.044 1.00 97.50 79 ALA A O 1
ATOM 608 N N . LEU A 1 80 ? -8.513 8.264 21.289 1.00 97.12 80 LEU A N 1
ATOM 609 C CA . LEU A 1 80 ? -9.334 9.442 21.584 1.00 97.12 80 LEU A CA 1
ATOM 610 C C . LEU A 1 80 ? -10.804 9.115 21.894 1.00 97.12 80 LEU A C 1
ATOM 612 O O . LEU A 1 80 ? -11.512 10.006 22.363 1.00 97.12 80 LEU A O 1
ATOM 616 N N . GLY A 1 81 ? -11.269 7.904 21.571 1.00 80.75 81 GLY A N 1
ATOM 617 C CA . GLY A 1 81 ? -12.635 7.429 21.826 1.00 80.75 81 GLY A CA 1
ATOM 618 C C . GLY A 1 81 ? -12.762 6.693 23.149 1.00 80.75 81 GLY A C 1
ATOM 619 O O . GLY A 1 81 ? -13.871 6.765 23.723 1.00 80.75 81 GLY A O 1
#

Foldseek 3Di:
DDDPVVLCVLQPDDPVVVVVVVVCCCQVQVQCLFQVHHSPPDRDPDTDHDPVSVVVCVVVVVVVVVSVVSNVVVVCVVPPD

pLDDT: mean 95.38, std 3.58, range [78.56, 98.44]